Protein AF-A0A973XPQ0-F1 (afdb_monomer_lite)

Foldseek 3Di:
DDDDDDDDDDDPPPDPPVPPPPPPPDDDPFQQQAFLLVQLVCCVDPDPSVVRLLVSLVVVQVCCCPVPPDDNDRLCVPDDSVRVVVQLNVVCVVGRGDTSNVSSVVSSVVRVVVVVD

Structure (mmCIF, N/CA/C/O backbone):
data_AF-A0A973XPQ0-F1
#
_entry.id   AF-A0A973XPQ0-F1
#
loop_
_atom_site.group_PDB
_atom_site.id
_atom_site.type_symbol
_atom_site.label_atom_id
_atom_site.label_alt_id
_atom_site.label_comp_id
_atom_site.label_asym_id
_atom_site.label_entity_id
_atom_site.label_seq_id
_atom_site.pdbx_PDB_ins_code
_atom_site.Cartn_x
_atom_site.Cartn_y
_atom_site.Cartn_z
_atom_site.occupancy
_atom_site.B_iso_or_equiv
_atom_site.auth_seq_id
_atom_site.auth_comp_id
_atom_site.auth_asym_id
_atom_site.auth_atom_id
_atom_site.pdbx_PDB_model_num
ATOM 1 N N . MET A 1 1 ? 33.902 -43.793 49.615 1.00 45.03 1 MET A N 1
ATOM 2 C CA . MET A 1 1 ? 34.393 -43.517 48.247 1.00 45.03 1 MET A CA 1
ATOM 3 C C . MET A 1 1 ? 33.913 -44.630 47.336 1.00 45.03 1 MET A C 1
ATOM 5 O O . MET A 1 1 ? 34.320 -45.755 47.558 1.00 45.03 1 MET A O 1
ATOM 9 N N . ASN A 1 2 ? 33.027 -44.341 46.381 1.00 38.72 2 ASN A N 1
ATOM 10 C CA . ASN A 1 2 ? 32.858 -45.142 45.165 1.00 38.72 2 ASN A CA 1
ATOM 11 C C . ASN A 1 2 ? 32.112 -44.293 44.133 1.00 38.72 2 ASN A C 1
ATOM 13 O O . ASN A 1 2 ? 30.892 -44.171 44.155 1.00 38.72 2 ASN A O 1
ATOM 17 N N . ALA A 1 3 ? 32.892 -43.658 43.262 1.00 48.44 3 ALA A N 1
ATOM 18 C CA . ALA A 1 3 ? 32.398 -43.027 42.055 1.00 48.44 3 ALA A CA 1
ATOM 19 C C . ALA A 1 3 ? 32.168 -44.120 41.007 1.00 48.44 3 ALA A C 1
ATOM 21 O O . ALA A 1 3 ? 33.094 -44.860 40.673 1.00 48.44 3 ALA A O 1
ATOM 22 N N . ARG A 1 4 ? 30.958 -44.199 40.450 1.00 57.62 4 ARG A N 1
ATOM 23 C CA . ARG A 1 4 ? 30.728 -44.893 39.182 1.00 57.62 4 ARG A CA 1
ATOM 24 C C . ARG A 1 4 ? 30.014 -43.936 38.235 1.00 57.62 4 ARG A C 1
ATOM 26 O O . ARG A 1 4 ? 29.005 -43.332 38.571 1.00 57.62 4 ARG A O 1
ATOM 33 N N . ARG A 1 5 ? 30.685 -43.723 37.109 1.00 57.28 5 ARG A N 1
ATOM 34 C CA . ARG A 1 5 ? 30.487 -42.671 36.117 1.00 57.28 5 ARG A CA 1
ATOM 35 C C . ARG A 1 5 ? 29.321 -43.002 35.175 1.00 57.28 5 ARG A C 1
ATOM 37 O O . ARG A 1 5 ? 29.213 -44.145 34.756 1.00 57.28 5 ARG A O 1
ATOM 44 N N . ILE A 1 6 ? 28.561 -41.950 34.854 1.00 60.75 6 ILE A N 1
ATOM 45 C CA . ILE A 1 6 ? 27.996 -41.540 33.549 1.00 60.75 6 ILE A CA 1
ATOM 46 C C . ILE A 1 6 ? 27.277 -42.609 32.707 1.00 60.75 6 ILE A C 1
ATOM 48 O O . ILE A 1 6 ? 27.912 -43.536 32.227 1.00 60.75 6 ILE A O 1
ATOM 52 N N . CYS A 1 7 ? 25.987 -42.359 32.447 1.00 51.56 7 CYS A N 1
ATOM 53 C CA . CYS A 1 7 ? 25.194 -42.601 31.221 1.00 51.56 7 CYS A CA 1
ATOM 54 C C . CYS A 1 7 ? 23.752 -42.195 31.606 1.00 51.56 7 CYS A C 1
ATOM 56 O O . CYS A 1 7 ? 23.265 -42.645 32.632 1.00 51.56 7 CYS A O 1
ATOM 58 N N . VAL A 1 8 ? 23.017 -41.300 30.950 1.00 56.75 8 VAL A N 1
ATOM 59 C CA . VAL A 1 8 ? 22.768 -41.144 29.517 1.00 56.75 8 VAL A CA 1
ATOM 60 C C . VAL A 1 8 ? 22.411 -39.672 29.264 1.00 56.75 8 VAL A C 1
ATOM 62 O O . VAL A 1 8 ? 21.512 -39.122 29.898 1.00 56.75 8 VAL A O 1
ATOM 65 N N . PHE A 1 9 ? 23.141 -39.032 28.352 1.00 56.84 9 PHE A N 1
ATOM 66 C CA . PHE A 1 9 ? 22.698 -37.805 27.695 1.00 56.84 9 PHE A CA 1
ATOM 67 C C . PHE A 1 9 ? 21.502 -38.110 26.787 1.00 56.84 9 PHE A C 1
ATOM 69 O O . PHE A 1 9 ? 21.481 -39.154 26.144 1.00 56.84 9 PHE A O 1
ATOM 76 N N . ALA A 1 10 ? 20.631 -37.109 26.646 1.00 56.69 10 ALA A N 1
ATOM 77 C CA . ALA A 1 10 ? 19.649 -36.941 25.576 1.00 56.69 10 ALA A CA 1
ATOM 78 C C . ALA A 1 10 ? 18.385 -37.811 25.654 1.00 56.69 10 ALA A C 1
ATOM 80 O O . ALA A 1 10 ? 18.443 -39.015 25.448 1.00 56.69 10 ALA A O 1
ATOM 81 N N . ALA A 1 11 ? 17.236 -37.158 25.875 1.00 59.97 11 ALA A N 1
ATOM 82 C CA . ALA A 1 11 ? 16.026 -37.305 25.044 1.00 59.97 11 ALA A CA 1
ATOM 83 C C . ALA A 1 11 ? 14.769 -36.750 25.745 1.00 59.97 11 ALA A C 1
ATOM 85 O O . ALA A 1 11 ? 13.823 -37.489 25.980 1.00 59.97 11 ALA A O 1
ATOM 86 N N . LEU A 1 12 ? 14.722 -35.455 26.080 1.00 61.25 12 LEU A N 1
ATOM 87 C CA . LEU A 1 12 ? 13.460 -34.800 26.475 1.00 61.25 12 LEU A CA 1
ATOM 88 C C . LEU A 1 12 ? 13.358 -33.359 25.935 1.00 61.25 12 LEU A C 1
ATOM 90 O O . LEU A 1 12 ? 12.909 -32.455 26.628 1.00 61.25 12 LEU A O 1
ATOM 94 N N . LEU A 1 13 ? 13.745 -33.142 24.675 1.00 63.75 13 LEU A N 1
ATOM 95 C CA . LEU A 1 13 ? 13.168 -32.055 23.876 1.00 63.75 13 LEU A CA 1
ATOM 96 C C . LEU A 1 13 ? 12.245 -32.692 22.829 1.00 63.75 13 LEU A C 1
ATOM 98 O O . LEU A 1 13 ? 12.689 -32.963 21.710 1.00 63.75 13 LEU A O 1
ATOM 102 N N . PRO A 1 14 ? 10.971 -32.974 23.151 1.00 58.50 14 PRO A N 1
ATOM 103 C CA . PRO A 1 14 ? 9.996 -33.145 22.099 1.00 58.50 14 PRO A CA 1
ATOM 104 C C . PRO A 1 14 ? 9.789 -31.770 21.462 1.00 58.50 14 PRO A C 1
ATOM 106 O O . PRO A 1 14 ? 9.164 -30.887 22.039 1.00 58.50 14 PRO A O 1
ATOM 109 N N . TRP A 1 15 ? 10.417 -31.588 20.301 1.00 62.06 15 TRP A N 1
ATOM 110 C CA . TRP A 1 15 ? 9.786 -31.015 19.115 1.00 62.06 15 TRP A CA 1
ATOM 111 C C . TRP A 1 15 ? 8.660 -30.003 19.397 1.00 62.06 15 TRP A C 1
ATOM 113 O O . TRP A 1 15 ? 7.483 -30.273 19.175 1.00 62.06 15 TRP A O 1
ATOM 123 N N . LEU A 1 16 ? 9.031 -28.780 19.772 1.00 58.53 16 LEU A N 1
ATOM 124 C CA . LEU A 1 16 ? 8.265 -27.608 19.351 1.00 58.53 16 LEU A CA 1
ATOM 125 C C . LEU A 1 16 ? 8.657 -27.309 17.900 1.00 58.53 16 LEU A C 1
ATOM 127 O O . LEU A 1 16 ? 9.298 -26.306 17.602 1.00 58.53 16 LEU A O 1
ATOM 131 N N . MET A 1 17 ? 8.319 -28.223 16.988 1.00 60.44 17 MET A N 1
ATOM 132 C CA . MET A 1 17 ? 8.186 -27.843 15.588 1.00 60.44 17 MET A CA 1
ATOM 133 C C . MET A 1 17 ? 6.881 -27.063 15.515 1.00 60.44 17 MET A C 1
ATOM 135 O O . MET A 1 17 ? 5.810 -27.635 15.315 1.00 60.44 17 MET A O 1
ATOM 139 N N . SER A 1 18 ? 6.956 -25.756 15.760 1.00 60.53 18 SER A N 1
ATOM 140 C CA . SER A 1 18 ? 5.900 -24.852 15.332 1.00 60.53 18 SER A CA 1
ATOM 141 C C . SER A 1 18 ? 5.747 -25.078 13.834 1.00 60.53 18 SER A C 1
ATOM 143 O O . SER A 1 18 ? 6.639 -24.720 13.066 1.00 60.53 18 SER A O 1
ATOM 145 N N . ASN A 1 19 ? 4.661 -25.732 13.420 1.00 56.81 19 ASN A N 1
ATOM 146 C CA . ASN A 1 19 ? 4.265 -25.712 12.023 1.00 56.81 19 ASN A CA 1
ATOM 147 C C . ASN A 1 19 ? 4.108 -24.232 11.682 1.00 56.81 19 ASN A C 1
ATOM 149 O O . ASN A 1 19 ? 3.187 -23.583 12.179 1.00 56.81 19 ASN A O 1
ATOM 153 N N . ALA A 1 20 ? 5.049 -23.680 10.915 1.00 60.66 20 ALA A N 1
ATOM 154 C CA . ALA A 1 20 ? 4.825 -22.409 10.264 1.00 60.66 20 ALA A CA 1
ATOM 155 C C . ALA A 1 20 ? 3.603 -22.649 9.384 1.00 60.66 20 ALA A C 1
ATOM 157 O O . ALA A 1 20 ? 3.684 -23.372 8.391 1.00 60.66 20 ALA A O 1
ATOM 158 N N . VAL A 1 21 ? 2.445 -22.144 9.813 1.00 56.38 21 VAL A N 1
ATOM 159 C CA . VAL A 1 21 ? 1.300 -22.055 8.923 1.00 56.38 21 VAL A CA 1
ATOM 160 C C . VAL A 1 21 ? 1.815 -21.186 7.780 1.00 56.38 21 VAL A C 1
ATOM 162 O O . VAL A 1 21 ? 2.174 -20.026 7.987 1.00 56.38 21 VAL A O 1
ATOM 165 N N . SER A 1 22 ? 2.020 -21.778 6.603 1.00 55.41 22 SER A N 1
ATOM 166 C CA . SER A 1 22 ? 2.219 -20.969 5.409 1.00 55.41 22 SER A CA 1
ATOM 167 C C . SER A 1 22 ? 0.945 -20.154 5.311 1.00 55.41 22 SER A C 1
ATOM 169 O O . SER A 1 22 ? -0.123 -20.725 5.098 1.00 55.41 22 SER A O 1
ATOM 171 N N . ALA A 1 23 ? 1.045 -18.852 5.592 1.00 58.41 23 ALA A N 1
ATOM 172 C CA . ALA A 1 23 ? -0.036 -17.923 5.328 1.00 58.41 23 ALA A CA 1
ATOM 173 C C . ALA A 1 23 ? -0.489 -18.202 3.897 1.00 58.41 23 ALA A C 1
ATOM 175 O O . ALA A 1 23 ? 0.353 -18.236 3.000 1.00 58.41 23 ALA A O 1
ATOM 176 N N . ASP A 1 24 ? -1.770 -18.519 3.736 1.00 52.81 24 ASP A N 1
ATOM 177 C CA . ASP A 1 24 ? -2.348 -18.934 2.466 1.00 52.81 24 ASP A CA 1
ATOM 178 C C . ASP A 1 24 ? -2.086 -17.809 1.454 1.00 52.81 24 ASP A C 1
ATOM 180 O O . ASP A 1 24 ? -2.702 -16.735 1.511 1.00 52.81 24 ASP A O 1
ATOM 184 N N . GLU A 1 25 ? -1.059 -17.981 0.615 1.00 66.06 25 GLU A N 1
ATOM 185 C CA . GLU A 1 25 ? -0.657 -16.966 -0.351 1.00 66.06 25 GLU A CA 1
ATOM 186 C C . GLU A 1 25 ? -1.661 -17.032 -1.497 1.00 66.06 25 GLU A C 1
ATOM 188 O O . GLU A 1 25 ? -1.489 -17.743 -2.487 1.00 66.06 25 GLU A O 1
ATOM 193 N N . HIS A 1 26 ? -2.765 -16.308 -1.321 1.00 73.00 26 HIS A N 1
ATOM 194 C CA . HIS A 1 26 ? -3.755 -16.112 -2.364 1.00 73.00 26 HIS A CA 1
ATOM 195 C C . HIS A 1 26 ? -3.065 -15.548 -3.616 1.00 73.00 26 HIS A C 1
ATOM 197 O O . HIS A 1 26 ? -2.204 -14.669 -3.488 1.00 73.00 26 HIS A O 1
ATOM 203 N N . PRO A 1 27 ? -3.435 -16.001 -4.829 1.00 87.19 27 PRO A N 1
ATOM 204 C CA . PRO A 1 27 ? -2.867 -15.463 -6.056 1.00 87.19 27 PRO A CA 1
ATOM 205 C C . PRO A 1 27 ? -3.032 -13.940 -6.130 1.00 87.19 27 PRO A C 1
ATOM 207 O O . PRO A 1 27 ? -4.143 -13.421 -6.229 1.00 87.19 27 PRO A O 1
ATOM 210 N N . VAL A 1 28 ? -1.910 -13.220 -6.112 1.00 92.19 28 VAL A N 1
ATOM 211 C CA . VAL A 1 28 ? -1.891 -11.762 -6.257 1.00 92.19 28 VAL A CA 1
ATOM 212 C C . VAL A 1 28 ? -1.816 -11.419 -7.740 1.00 92.19 28 VAL A C 1
ATOM 214 O O . VAL A 1 28 ? -0.802 -11.653 -8.398 1.00 92.19 28 VAL A O 1
ATOM 217 N N . LEU A 1 29 ? -2.894 -10.856 -8.282 1.00 91.62 29 LEU A N 1
ATOM 218 C CA . LEU A 1 29 ? -2.951 -10.434 -9.682 1.00 91.62 29 LEU A CA 1
ATOM 219 C C . LEU A 1 29 ? -2.367 -9.030 -9.845 1.00 91.62 29 LEU A C 1
ATOM 221 O O . LEU A 1 29 ? -2.678 -8.145 -9.058 1.00 91.62 29 LEU A O 1
ATOM 225 N N . GLY A 1 30 ? -1.582 -8.786 -10.896 1.00 93.00 30 GLY A N 1
ATOM 226 C CA . GLY A 1 30 ? -1.065 -7.450 -11.219 1.00 93.00 30 GLY A CA 1
ATOM 227 C C . GLY A 1 30 ? 0.146 -7.018 -10.379 1.00 93.00 30 GLY A C 1
ATOM 228 O O . GLY A 1 30 ? 1.019 -7.821 -10.062 1.00 93.00 30 GLY A O 1
ATOM 229 N N . GLN A 1 31 ? 0.233 -5.722 -10.061 1.00 95.38 31 GLN A N 1
ATOM 230 C CA . GLN A 1 31 ? 1.427 -5.111 -9.455 1.00 95.38 31 GLN A CA 1
ATOM 231 C C . GLN A 1 31 ? 1.573 -5.343 -7.943 1.00 95.38 31 GLN A C 1
ATOM 233 O O . GLN A 1 31 ? 2.595 -4.969 -7.375 1.00 95.38 31 GLN A O 1
ATOM 238 N N . GLY A 1 32 ? 0.606 -5.978 -7.277 1.00 95.50 32 GLY A N 1
ATOM 239 C CA . GLY A 1 32 ? 0.673 -6.228 -5.833 1.00 95.50 32 GLY A CA 1
ATOM 240 C C . GLY A 1 32 ? 1.775 -7.190 -5.395 1.00 95.50 32 GLY A C 1
ATOM 241 O O . GLY A 1 32 ? 2.137 -7.207 -4.221 1.00 95.50 32 GLY A O 1
ATOM 242 N N . ASN A 1 33 ? 2.316 -7.993 -6.316 1.00 95.19 33 ASN A N 1
ATOM 243 C CA . ASN A 1 33 ? 3.325 -8.999 -5.987 1.00 95.19 33 ASN A CA 1
ATOM 244 C C . ASN A 1 33 ? 4.765 -8.451 -5.974 1.00 95.19 33 ASN A C 1
ATOM 246 O O . ASN A 1 33 ? 5.699 -9.181 -5.650 1.00 95.19 33 ASN A O 1
ATOM 250 N N . VAL A 1 34 ? 4.975 -7.177 -6.332 1.00 95.12 34 VAL A N 1
ATOM 251 C CA . VAL A 1 34 ? 6.301 -6.554 -6.197 1.00 95.12 34 VAL A CA 1
ATOM 252 C C . VAL A 1 34 ? 6.665 -6.405 -4.723 1.00 95.12 34 VAL A C 1
ATOM 254 O O . VAL A 1 34 ? 5.790 -6.211 -3.879 1.00 95.12 34 VAL A O 1
ATOM 257 N N . THR A 1 35 ? 7.955 -6.468 -4.406 1.00 97.00 35 THR A N 1
ATOM 258 C CA . THR A 1 35 ? 8.423 -6.266 -3.031 1.00 97.00 35 THR A CA 1
ATOM 259 C C . THR A 1 35 ? 8.336 -4.798 -2.620 1.00 97.00 35 THR A C 1
ATOM 261 O O . THR A 1 35 ? 8.375 -3.884 -3.448 1.00 97.00 35 THR A O 1
ATOM 264 N N . CYS A 1 36 ? 8.292 -4.562 -1.316 1.00 97.31 36 CYS A N 1
ATOM 265 C CA . CYS A 1 36 ? 8.353 -3.245 -0.710 1.00 97.31 36 CYS A CA 1
ATOM 266 C C . CYS A 1 36 ? 9.648 -2.501 -1.065 1.00 97.31 36 CYS A C 1
ATOM 268 O O . CYS A 1 36 ? 9.609 -1.290 -1.266 1.00 97.31 36 CYS A O 1
ATOM 270 N N . SER A 1 37 ? 10.789 -3.188 -1.230 1.00 96.12 37 SER A N 1
ATOM 271 C CA . SER A 1 37 ? 11.994 -2.532 -1.771 1.00 96.12 37 SER A CA 1
ATOM 272 C C . SER A 1 37 ? 11.7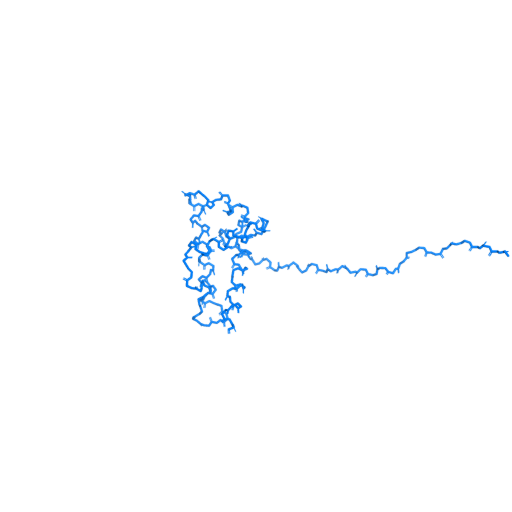62 -1.991 -3.182 1.00 96.12 37 SER A C 1
ATOM 274 O O . SER A 1 37 ? 12.061 -0.830 -3.445 1.00 96.12 37 SER A O 1
ATOM 276 N N . VAL A 1 38 ? 11.152 -2.790 -4.064 1.00 95.06 38 VAL A N 1
ATOM 277 C CA . VAL A 1 38 ? 10.845 -2.378 -5.443 1.00 95.06 38 VAL A CA 1
ATOM 278 C C . VAL A 1 38 ? 9.822 -1.238 -5.476 1.00 95.06 38 VAL A C 1
ATOM 280 O O . VAL A 1 38 ? 9.922 -0.346 -6.323 1.00 95.06 38 VAL A O 1
ATOM 283 N N . TRP A 1 39 ? 8.843 -1.243 -4.566 1.00 95.50 39 TRP A N 1
ATOM 284 C CA . TRP A 1 39 ? 7.924 -0.123 -4.354 1.00 95.50 39 TRP A CA 1
ATOM 285 C C . TRP A 1 39 ? 8.692 1.160 -4.015 1.00 95.50 39 TRP A C 1
ATOM 287 O O . TRP A 1 39 ? 8.584 2.129 -4.762 1.00 95.50 39 TRP A O 1
ATOM 297 N N . LEU A 1 40 ? 9.528 1.135 -2.971 1.00 95.00 40 LEU A N 1
ATOM 298 C CA . LEU A 1 40 ? 10.298 2.297 -2.511 1.00 95.00 40 LEU A CA 1
ATOM 299 C C . LEU A 1 40 ? 11.249 2.843 -3.586 1.00 95.00 40 LEU A C 1
ATOM 301 O O . LEU A 1 40 ? 11.351 4.054 -3.755 1.00 95.00 40 LEU A O 1
ATOM 305 N N . GLU A 1 41 ? 11.909 1.963 -4.342 1.00 91.56 41 GLU A N 1
ATOM 306 C CA . GLU A 1 41 ? 12.780 2.347 -5.462 1.00 91.56 41 GLU A CA 1
ATOM 307 C C . GLU A 1 41 ? 12.002 3.055 -6.579 1.00 91.56 41 GLU A C 1
ATOM 309 O O . GLU A 1 41 ? 12.490 4.011 -7.178 1.00 91.56 41 GLU A O 1
ATOM 314 N N . GLY A 1 42 ? 10.778 2.599 -6.861 1.00 81.31 42 GLY A N 1
ATOM 315 C CA . GLY A 1 42 ? 9.933 3.170 -7.907 1.00 81.31 42 GLY A CA 1
ATOM 316 C C . GLY A 1 42 ? 9.191 4.439 -7.494 1.00 81.31 42 GLY A C 1
ATOM 317 O O . GLY A 1 42 ? 8.797 5.195 -8.373 1.00 81.31 42 GLY A O 1
ATOM 318 N N . ARG A 1 43 ? 8.999 4.689 -6.193 1.00 78.69 43 ARG A N 1
ATOM 319 C CA . ARG A 1 43 ? 8.152 5.784 -5.687 1.00 78.69 43 ARG A CA 1
ATOM 320 C C . ARG A 1 43 ? 8.648 7.182 -6.027 1.00 78.69 43 ARG A C 1
ATOM 322 O O . ARG A 1 43 ? 7.835 8.072 -6.226 1.00 78.69 43 ARG A O 1
ATOM 329 N N . GLN A 1 44 ? 9.961 7.366 -6.133 1.00 69.06 44 GLN A N 1
ATOM 330 C CA . GLN A 1 44 ? 10.561 8.661 -6.480 1.00 69.06 44 GLN A CA 1
ATOM 331 C C . GLN A 1 44 ? 10.616 8.916 -7.990 1.00 69.06 44 GLN A C 1
ATOM 333 O O . GLN A 1 44 ? 11.028 9.989 -8.423 1.00 69.06 44 GLN A O 1
ATOM 338 N N . ALA A 1 45 ? 10.246 7.926 -8.800 1.00 69.12 45 ALA A N 1
ATOM 339 C CA . ALA A 1 45 ? 10.319 8.024 -10.241 1.00 69.12 45 ALA A CA 1
ATOM 340 C C . ALA A 1 45 ? 8.924 8.284 -10.818 1.00 69.12 45 ALA A C 1
ATOM 342 O O . ALA A 1 45 ? 8.008 7.486 -10.631 1.00 69.12 45 ALA A O 1
ATOM 343 N N . GLU A 1 46 ? 8.780 9.362 -11.588 1.00 70.62 46 GLU A N 1
ATOM 344 C CA . GLU A 1 46 ? 7.578 9.656 -12.380 1.00 70.62 46 GLU A CA 1
ATOM 345 C C . GLU A 1 46 ? 7.479 8.706 -13.590 1.00 70.62 46 GLU A C 1
ATOM 347 O O . GLU A 1 46 ? 7.589 9.106 -14.747 1.00 70.62 46 GLU A O 1
ATOM 352 N N . ASN A 1 47 ? 7.347 7.402 -13.333 1.00 81.88 47 ASN A N 1
ATOM 353 C CA . ASN A 1 47 ? 7.292 6.375 -14.367 1.00 81.88 47 ASN A CA 1
ATOM 354 C C . ASN A 1 47 ? 6.012 5.533 -14.293 1.00 81.88 47 ASN A C 1
ATOM 356 O O . ASN A 1 47 ? 5.334 5.446 -13.269 1.00 81.88 47 ASN A O 1
ATOM 360 N N . VAL A 1 48 ? 5.716 4.858 -15.406 1.00 84.56 48 VAL A N 1
ATOM 361 C CA . VAL A 1 48 ? 4.508 4.036 -15.575 1.00 84.56 48 VAL A CA 1
ATOM 362 C C . VAL A 1 48 ? 4.390 2.942 -14.508 1.00 84.56 48 VAL A C 1
ATOM 364 O O . VAL A 1 48 ? 3.280 2.617 -14.092 1.00 84.56 48 VAL A O 1
ATOM 367 N N . ASN A 1 49 ? 5.507 2.396 -14.014 1.00 89.19 49 ASN A N 1
ATOM 368 C CA . ASN A 1 49 ? 5.472 1.377 -12.965 1.00 89.19 49 ASN A CA 1
ATOM 369 C C . ASN A 1 49 ? 5.028 1.964 -11.621 1.00 89.19 49 ASN A C 1
ATOM 371 O O . ASN A 1 49 ? 4.250 1.322 -10.920 1.00 89.19 49 ASN A O 1
ATOM 375 N N . ALA A 1 50 ? 5.480 3.171 -11.271 1.00 88.94 50 ALA A N 1
ATOM 376 C CA . ALA A 1 50 ? 5.047 3.866 -10.062 1.00 88.94 50 ALA A CA 1
ATOM 377 C C . ALA A 1 50 ? 3.535 4.126 -10.102 1.00 88.94 50 ALA A C 1
ATOM 379 O O . ALA A 1 50 ? 2.811 3.709 -9.198 1.00 88.94 50 ALA A O 1
ATOM 380 N N . THR A 1 51 ? 3.036 4.698 -11.203 1.00 92.06 51 THR A N 1
ATOM 381 C CA . THR A 1 51 ? 1.599 4.933 -11.404 1.00 92.06 51 THR A CA 1
ATOM 382 C C . THR A 1 51 ? 0.798 3.631 -11.380 1.00 92.06 51 THR A C 1
ATOM 384 O O . THR A 1 51 ? -0.242 3.563 -10.731 1.00 92.06 51 THR A O 1
ATOM 387 N N . SER A 1 52 ? 1.285 2.574 -12.039 1.00 95.06 52 SER A N 1
ATOM 388 C CA . SER A 1 52 ? 0.602 1.276 -12.096 1.00 95.06 52 SER A CA 1
ATOM 389 C C . SER A 1 52 ? 0.511 0.599 -10.726 1.00 95.06 52 SER A C 1
ATOM 391 O O . SER A 1 52 ? -0.522 0.017 -10.398 1.00 95.06 52 SER A O 1
ATOM 393 N N . ARG A 1 53 ? 1.551 0.707 -9.893 1.00 95.69 53 ARG A N 1
ATOM 394 C CA . ARG A 1 53 ? 1.536 0.183 -8.519 1.00 95.69 53 ARG A CA 1
ATOM 395 C C . ARG A 1 53 ? 0.595 0.980 -7.623 1.00 95.69 53 ARG A C 1
ATOM 397 O O . ARG A 1 53 ? -0.179 0.372 -6.895 1.00 95.69 53 ARG A O 1
ATOM 404 N N . THR A 1 54 ? 0.602 2.311 -7.713 1.00 96.06 54 THR A N 1
ATOM 405 C CA . THR A 1 54 ? -0.358 3.153 -6.980 1.00 96.06 54 THR A CA 1
ATOM 406 C C . THR A 1 54 ? -1.793 2.815 -7.379 1.00 96.06 54 THR A C 1
ATOM 408 O O . THR A 1 54 ? -2.634 2.592 -6.513 1.00 96.06 54 THR A O 1
ATOM 411 N N . ALA A 1 55 ? -2.070 2.690 -8.680 1.00 96.81 55 ALA A N 1
ATOM 412 C CA . ALA A 1 55 ? -3.385 2.286 -9.173 1.00 96.81 55 ALA A CA 1
ATOM 413 C C . ALA A 1 55 ? -3.802 0.905 -8.642 1.00 96.81 55 ALA A C 1
ATOM 415 O O . ALA A 1 55 ? -4.960 0.708 -8.281 1.00 96.81 55 ALA A O 1
ATOM 416 N N . TRP A 1 56 ? -2.856 -0.033 -8.544 1.00 97.69 56 TRP A N 1
ATOM 417 C CA . TRP A 1 56 ? -3.108 -1.346 -7.960 1.00 97.69 56 TRP A CA 1
ATOM 418 C C . TRP A 1 56 ? -3.502 -1.263 -6.478 1.00 97.69 56 TRP A C 1
ATOM 420 O O . TRP A 1 56 ? -4.494 -1.877 -6.092 1.00 97.69 56 TRP A O 1
ATOM 430 N N . VAL A 1 57 ? -2.790 -0.467 -5.666 1.00 97.69 57 VAL A N 1
ATOM 431 C CA . VAL A 1 57 ? -3.128 -0.247 -4.244 1.00 97.69 57 VAL A CA 1
ATOM 432 C C . VAL A 1 57 ? -4.534 0.332 -4.110 1.00 97.69 57 VAL A C 1
ATOM 434 O O . VAL A 1 57 ? -5.351 -0.204 -3.367 1.00 97.69 57 VAL A O 1
ATOM 437 N N . LEU A 1 58 ? -4.851 1.387 -4.866 1.00 97.81 58 LEU A N 1
ATOM 438 C CA . LEU A 1 58 ? -6.172 2.019 -4.824 1.00 97.81 58 LEU A CA 1
ATOM 439 C C . LEU A 1 58 ? -7.289 1.049 -5.228 1.00 97.81 58 LEU A C 1
ATOM 441 O O . LEU A 1 58 ? -8.333 1.002 -4.577 1.00 97.81 58 LEU A O 1
ATOM 445 N N . GLY A 1 59 ? -7.062 0.240 -6.266 1.00 97.50 59 GLY A N 1
ATOM 446 C CA . GLY A 1 59 ? -8.001 -0.798 -6.685 1.00 97.50 59 GLY A CA 1
ATOM 447 C C . GLY A 1 59 ? -8.217 -1.863 -5.608 1.00 97.50 59 GLY A C 1
ATOM 448 O O . GLY A 1 59 ? -9.354 -2.248 -5.353 1.00 97.50 59 GLY A O 1
ATOM 449 N N . TYR A 1 60 ? -7.150 -2.291 -4.932 1.00 97.25 60 TYR A N 1
ATOM 450 C CA . TYR A 1 60 ? -7.227 -3.258 -3.837 1.00 97.25 60 TYR A CA 1
ATOM 451 C C . TYR A 1 60 ? -8.044 -2.727 -2.648 1.00 97.25 60 TYR A C 1
ATOM 453 O O . TYR A 1 60 ? -8.930 -3.422 -2.152 1.00 97.25 60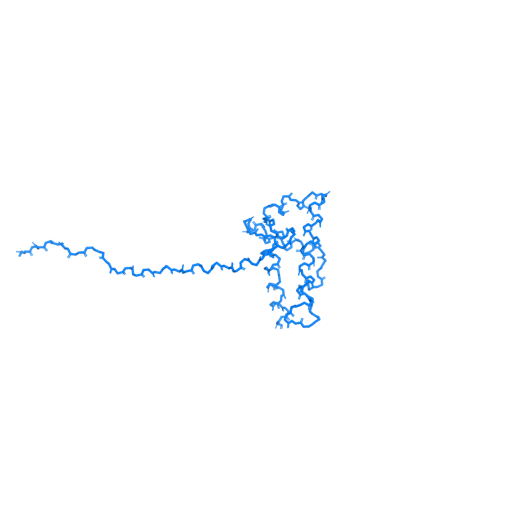 TYR A O 1
ATOM 461 N N . LEU A 1 61 ? -7.818 -1.475 -2.234 1.00 96.75 61 LEU A N 1
ATOM 462 C CA . LEU A 1 61 ? -8.605 -0.838 -1.169 1.00 96.75 61 LEU A CA 1
ATOM 463 C C . LEU A 1 61 ? -10.073 -0.650 -1.575 1.00 96.75 61 LEU A C 1
ATOM 465 O O . LEU A 1 61 ? -10.972 -0.906 -0.780 1.00 96.75 61 LEU A O 1
ATOM 469 N N . THR A 1 62 ? -10.326 -0.274 -2.831 1.00 95.94 62 THR A N 1
ATOM 470 C CA . THR A 1 62 ? -11.692 -0.154 -3.367 1.00 95.94 62 THR A CA 1
ATOM 471 C C . THR A 1 62 ? -12.416 -1.500 -3.348 1.00 95.94 62 THR A C 1
ATOM 473 O O . THR A 1 62 ? -13.576 -1.567 -2.955 1.00 95.94 62 THR A O 1
ATOM 476 N N . ALA A 1 63 ? -11.734 -2.588 -3.716 1.00 95.38 63 ALA A N 1
ATOM 477 C CA . ALA A 1 63 ? -12.306 -3.929 -3.647 1.00 95.38 63 ALA A CA 1
ATOM 478 C C . ALA A 1 63 ? -12.668 -4.323 -2.206 1.00 95.38 63 ALA A C 1
ATOM 480 O O . ALA A 1 63 ? -13.703 -4.946 -1.991 1.00 95.38 63 ALA A O 1
ATOM 481 N N . TYR A 1 64 ? -11.864 -3.931 -1.215 1.00 94.19 64 TYR A N 1
ATOM 482 C CA . TYR A 1 64 ? -12.219 -4.139 0.188 1.00 94.19 64 TYR A CA 1
ATOM 483 C C . TYR A 1 64 ? -13.425 -3.299 0.624 1.00 94.19 64 TYR A C 1
ATOM 485 O O . TYR A 1 64 ? -14.272 -3.799 1.354 1.00 94.19 64 TYR A O 1
ATOM 493 N N . ASN A 1 65 ? -13.537 -2.052 0.168 1.00 93.88 65 ASN A N 1
ATOM 494 C CA . ASN A 1 65 ? -14.703 -1.213 0.459 1.00 93.88 65 ASN A CA 1
ATOM 495 C C . ASN A 1 65 ? -16.007 -1.812 -0.105 1.00 93.88 65 ASN A C 1
ATOM 497 O O . ASN A 1 65 ? -17.051 -1.713 0.533 1.00 93.88 65 ASN A O 1
ATOM 501 N N . GLU A 1 66 ? -15.939 -2.451 -1.277 1.00 94.00 66 GLU A N 1
ATOM 502 C CA . GLU A 1 66 ? -17.092 -3.073 -1.945 1.00 94.00 66 GLU A CA 1
ATOM 503 C C . GLU A 1 66 ? -17.462 -4.444 -1.353 1.00 94.00 66 GLU A C 1
ATOM 505 O O . GLU A 1 66 ? -18.630 -4.723 -1.098 1.00 94.00 66 GLU A O 1
ATOM 510 N N . TYR A 1 67 ? -16.469 -5.316 -1.148 1.00 92.44 67 TYR A N 1
ATOM 511 C CA . TYR A 1 67 ? -16.683 -6.731 -0.806 1.00 92.44 67 TYR A CA 1
ATOM 512 C C . TYR A 1 67 ? -16.304 -7.087 0.637 1.00 92.44 67 TYR A C 1
ATOM 514 O O . TYR A 1 67 ? -16.358 -8.255 1.028 1.00 92.44 67 TYR A O 1
ATOM 522 N N . GLY A 1 68 ? -15.861 -6.105 1.420 1.00 89.75 68 GLY A N 1
ATOM 523 C CA . GLY A 1 68 ? -15.464 -6.279 2.810 1.00 89.75 68 GLY A CA 1
ATOM 524 C C . GLY A 1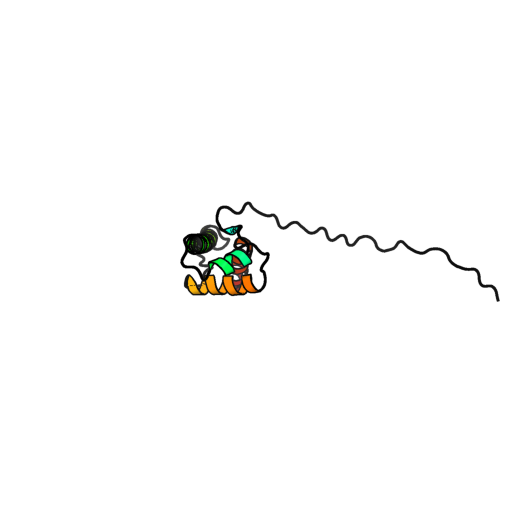 68 ? -16.642 -6.585 3.741 1.00 89.75 68 GLY A C 1
ATOM 525 O O . GLY A 1 68 ? -17.806 -6.522 3.356 1.00 89.75 68 GLY A O 1
ATOM 526 N N . PRO A 1 69 ? -16.359 -6.907 5.014 1.00 87.62 69 PRO A N 1
ATOM 527 C CA . PRO A 1 69 ? -17.372 -7.362 5.968 1.00 87.62 69 PRO A CA 1
ATOM 528 C C . PRO A 1 69 ? -18.374 -6.278 6.398 1.00 87.62 69 PRO A C 1
ATOM 530 O O . PRO A 1 69 ? -19.375 -6.598 7.035 1.00 87.62 69 PRO A O 1
ATOM 533 N N . LYS A 1 70 ? -18.091 -5.000 6.119 1.00 83.94 70 LYS A N 1
ATOM 534 C CA . LYS A 1 70 ? -18.946 -3.862 6.470 1.00 83.94 70 LYS A CA 1
ATOM 535 C C . LYS A 1 70 ? -19.491 -3.233 5.189 1.00 83.94 70 LYS A C 1
ATOM 537 O O . LYS A 1 70 ? -18.709 -2.775 4.363 1.00 83.94 70 LYS A O 1
ATOM 542 N N . GLU A 1 71 ? -20.815 -3.169 5.063 1.00 80.56 71 GLU A N 1
ATOM 543 C CA . GLU A 1 71 ? -21.468 -2.458 3.960 1.00 80.56 71 GLU A CA 1
ATOM 544 C C . GLU A 1 71 ? -21.152 -0.955 4.011 1.00 80.56 71 GLU A C 1
ATOM 546 O O . GLU A 1 71 ? -21.097 -0.359 5.089 1.00 80.56 71 GLU A O 1
ATOM 551 N N . HIS A 1 72 ? -20.965 -0.345 2.836 1.00 78.44 72 HIS A N 1
ATOM 552 C CA . HIS A 1 72 ? -20.695 1.091 2.669 1.00 78.44 72 HIS A CA 1
ATOM 553 C C . HIS A 1 72 ? -19.494 1.615 3.478 1.00 78.44 72 HIS A C 1
ATOM 555 O O . HIS A 1 72 ? -19.487 2.764 3.926 1.00 78.44 72 HIS A O 1
ATOM 561 N N . PHE A 1 73 ? -18.477 0.777 3.677 1.00 85.19 73 PHE A N 1
ATOM 562 C CA . PHE A 1 73 ? -17.284 1.131 4.432 1.00 85.19 73 PHE A CA 1
ATOM 563 C C . PHE A 1 73 ? -16.216 1.780 3.546 1.00 85.19 73 PHE A C 1
ATOM 565 O O . PHE A 1 73 ? -15.956 1.315 2.441 1.00 85.19 73 PHE A O 1
ATOM 572 N N . ASP A 1 74 ? -15.562 2.827 4.056 1.00 91.38 74 ASP A N 1
ATOM 573 C CA . ASP A 1 74 ? -14.376 3.416 3.436 1.00 91.38 74 ASP A CA 1
ATOM 574 C C . ASP A 1 74 ? -13.139 3.187 4.310 1.00 91.38 74 ASP A C 1
ATOM 576 O O . ASP A 1 74 ? -12.888 3.908 5.277 1.00 91.38 74 ASP A O 1
ATOM 580 N N . VAL A 1 75 ? -12.334 2.187 3.946 1.00 94.75 75 VAL A N 1
ATOM 581 C CA . VAL A 1 75 ? -11.088 1.858 4.645 1.00 94.75 75 VAL A CA 1
ATOM 582 C C . VAL A 1 75 ? -10.016 2.927 4.480 1.00 94.75 75 VAL A C 1
ATOM 584 O O . VAL A 1 75 ? -9.088 2.978 5.287 1.00 94.75 75 VAL A O 1
ATOM 587 N N . SER A 1 76 ? -10.123 3.790 3.463 1.00 93.94 76 SER A N 1
ATOM 588 C CA . SER A 1 76 ? -9.173 4.886 3.287 1.00 93.94 76 SER A CA 1
ATOM 589 C C . SER A 1 76 ? -9.279 5.914 4.408 1.00 93.94 76 SER A C 1
ATOM 591 O O . SER A 1 76 ? -8.3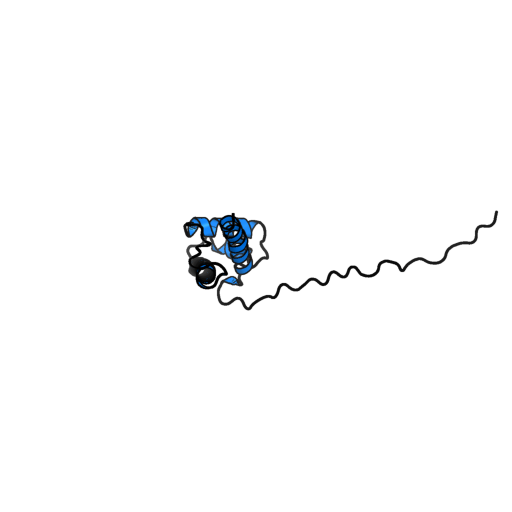11 6.637 4.644 1.00 93.94 76 SER A O 1
ATOM 593 N N . ASP A 1 77 ? -10.410 5.950 5.130 1.00 91.00 77 ASP A N 1
ATOM 594 C CA . ASP A 1 77 ? -10.666 6.905 6.208 1.00 91.00 77 ASP A CA 1
ATOM 595 C C . ASP A 1 77 ? -10.427 8.344 5.712 1.00 91.00 77 ASP A C 1
ATOM 597 O O . ASP A 1 77 ? -9.639 9.103 6.286 1.00 91.00 77 ASP A O 1
ATOM 601 N N . ALA A 1 78 ? -11.042 8.655 4.561 1.00 91.38 78 ALA A N 1
ATOM 602 C CA . ALA A 1 78 ? -10.973 9.927 3.840 1.00 91.38 78 ALA A CA 1
ATOM 603 C C . ALA A 1 78 ? -9.561 10.410 3.445 1.00 91.38 78 ALA A C 1
ATOM 605 O O . ALA A 1 78 ? -9.373 11.593 3.149 1.00 91.38 78 ALA A O 1
ATOM 606 N N . LYS A 1 79 ? -8.559 9.523 3.427 1.00 95.19 79 LYS A N 1
ATOM 607 C CA . LYS A 1 79 ? -7.179 9.882 3.068 1.00 95.19 79 LYS A CA 1
ATOM 608 C C . LYS A 1 79 ? -7.042 10.091 1.574 1.00 95.19 79 LYS A C 1
ATOM 610 O O . LYS A 1 79 ? -7.564 9.327 0.761 1.00 95.19 79 LYS A O 1
ATOM 615 N N . SER A 1 80 ? -6.267 11.102 1.210 1.00 96.75 80 SER A N 1
ATOM 616 C CA . SER A 1 80 ? -5.812 11.287 -0.161 1.00 96.75 80 SER A CA 1
ATOM 617 C C . SER 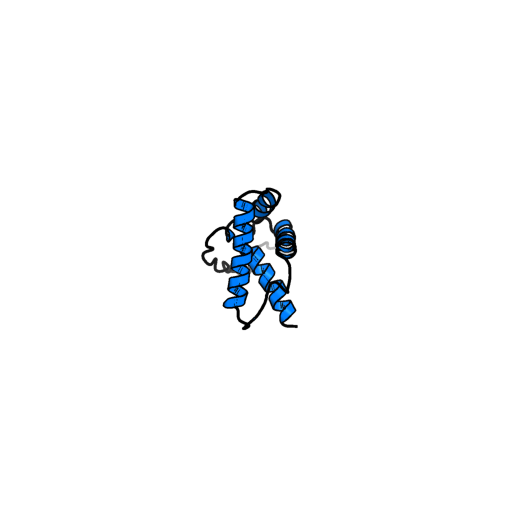A 1 80 ? -4.924 10.124 -0.613 1.00 96.75 80 SER A C 1
ATOM 619 O O . SER A 1 80 ? -4.334 9.403 0.195 1.00 96.75 80 SER A O 1
ATOM 621 N N . THR A 1 81 ? -4.776 9.962 -1.931 1.00 95.56 81 THR A N 1
ATOM 622 C CA . THR A 1 81 ? -3.825 8.995 -2.499 1.00 95.56 81 THR A CA 1
ATOM 623 C C . THR A 1 81 ? -2.416 9.196 -1.951 1.00 95.56 81 THR A C 1
ATOM 625 O O . THR A 1 81 ? -1.752 8.204 -1.667 1.00 95.56 81 THR A O 1
ATOM 628 N N . GLU A 1 82 ? -1.980 10.444 -1.756 1.00 94.62 82 GLU A N 1
ATOM 629 C CA . GLU A 1 82 ? -0.646 10.722 -1.224 1.00 94.62 82 GLU A CA 1
ATOM 630 C C . GLU A 1 82 ? -0.506 10.185 0.203 1.00 94.62 82 GLU A C 1
ATOM 632 O O . GLU A 1 82 ? 0.358 9.348 0.449 1.00 94.62 82 GLU A O 1
ATOM 637 N N . GLU A 1 83 ? -1.423 10.543 1.106 1.00 96.75 83 GLU A N 1
ATOM 638 C CA . GLU A 1 83 ? -1.425 10.073 2.501 1.00 96.75 83 GLU A CA 1
ATOM 639 C C . GLU A 1 83 ? -1.494 8.541 2.612 1.00 96.75 83 GLU A C 1
ATOM 641 O O . GLU A 1 83 ? -0.832 7.941 3.465 1.00 96.75 83 GLU A O 1
ATOM 646 N N . LEU A 1 84 ? -2.274 7.893 1.738 1.00 96.75 84 LEU A N 1
ATOM 647 C CA . LEU A 1 84 ? -2.339 6.432 1.642 1.00 96.75 84 LEU A CA 1
ATOM 648 C C . LEU A 1 84 ? -0.972 5.857 1.274 1.00 96.75 84 LEU A C 1
ATOM 650 O O . LEU A 1 84 ? -0.465 4.952 1.941 1.00 96.75 84 LEU A O 1
ATOM 654 N N . THR A 1 85 ? -0.354 6.396 0.226 1.00 95.19 85 THR A N 1
ATOM 655 C CA . THR A 1 85 ? 0.947 5.916 -0.235 1.00 95.19 85 THR A CA 1
ATOM 656 C C . THR A 1 85 ? 2.081 6.243 0.730 1.00 95.19 85 THR A C 1
ATOM 658 O O . THR A 1 85 ? 2.966 5.411 0.887 1.00 95.19 85 THR A O 1
ATOM 661 N N . GLU A 1 86 ? 2.024 7.352 1.467 1.00 96.38 86 GLU A N 1
ATOM 662 C CA . GLU A 1 86 ? 2.969 7.663 2.545 1.00 96.38 86 GLU A CA 1
ATOM 663 C C . GLU A 1 86 ? 2.881 6.657 3.699 1.00 96.38 86 GLU A C 1
ATOM 665 O O . GLU A 1 86 ? 3.891 6.320 4.326 1.00 96.38 86 GLU A O 1
ATOM 670 N N . TRP A 1 87 ? 1.679 6.165 4.016 1.00 97.69 87 TRP A N 1
ATOM 671 C CA . TRP A 1 87 ? 1.527 5.096 5.000 1.00 97.69 87 TRP A CA 1
ATOM 672 C C . TRP A 1 87 ? 2.182 3.804 4.503 1.00 97.69 87 TRP A C 1
ATOM 674 O O . TRP A 1 87 ? 2.941 3.173 5.242 1.00 97.69 87 TRP A O 1
ATOM 684 N N . ILE A 1 88 ? 1.946 3.445 3.237 1.00 97.94 88 ILE A N 1
ATOM 685 C CA . ILE A 1 88 ? 2.569 2.274 2.601 1.00 97.94 88 ILE A CA 1
ATOM 686 C C . ILE A 1 88 ? 4.094 2.437 2.548 1.00 97.94 88 ILE A C 1
ATOM 688 O O . ILE A 1 88 ? 4.812 1.481 2.833 1.00 97.94 88 ILE A O 1
ATOM 692 N N . ASP A 1 89 ? 4.605 3.641 2.277 1.00 97.38 89 ASP A N 1
ATOM 693 C CA . ASP A 1 89 ? 6.036 3.955 2.306 1.00 97.38 89 ASP A CA 1
ATOM 694 C C . ASP A 1 89 ? 6.630 3.660 3.691 1.00 97.38 89 ASP A C 1
ATOM 696 O O . ASP A 1 89 ? 7.641 2.960 3.793 1.00 97.38 89 ASP A O 1
ATOM 700 N N . LYS A 1 90 ? 5.977 4.117 4.767 1.00 98.00 90 LYS A N 1
ATOM 701 C CA . LYS A 1 90 ? 6.405 3.857 6.155 1.00 98.00 90 LYS A CA 1
ATOM 702 C C . LYS A 1 90 ? 6.397 2.367 6.491 1.00 98.00 90 LYS A C 1
ATOM 704 O O . LYS A 1 90 ? 7.362 1.879 7.078 1.00 98.00 90 LYS A O 1
ATOM 709 N N . TYR A 1 91 ? 5.356 1.638 6.090 1.00 98.31 91 TYR A N 1
ATOM 710 C CA . TYR A 1 91 ? 5.303 0.185 6.259 1.00 98.31 91 TYR A CA 1
ATOM 711 C C . TYR A 1 91 ? 6.456 -0.496 5.50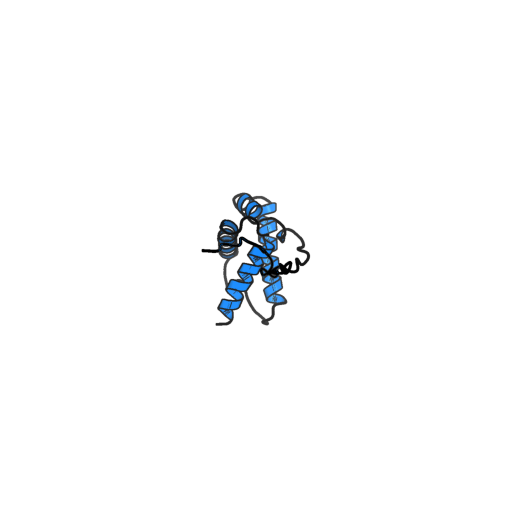7 1.00 98.31 91 TYR A C 1
ATOM 713 O O . TYR A 1 91 ? 7.221 -1.277 6.073 1.00 98.31 91 TYR A O 1
ATOM 721 N N . CYS A 1 92 ? 6.642 -0.156 4.233 1.00 97.94 92 CYS A N 1
ATOM 722 C CA . CYS A 1 92 ? 7.657 -0.769 3.388 1.00 97.94 92 CYS A CA 1
ATOM 723 C C . CYS A 1 92 ? 9.091 -0.448 3.827 1.00 97.94 92 CYS A C 1
ATOM 725 O O . CYS A 1 92 ? 9.985 -1.263 3.604 1.00 97.94 92 CYS A O 1
ATOM 727 N N . GLN A 1 93 ? 9.337 0.695 4.474 1.00 97.81 93 GLN A N 1
ATOM 728 C CA . GLN A 1 93 ? 10.641 1.003 5.074 1.00 97.81 93 GLN A CA 1
ATOM 729 C C . GLN A 1 93 ? 11.031 -0.005 6.164 1.00 97.81 93 GLN A C 1
ATOM 731 O O . GLN A 1 93 ? 12.217 -0.298 6.312 1.00 97.81 93 GLN A O 1
ATOM 736 N N . GLN A 1 94 ? 10.049 -0.546 6.889 1.00 98.00 94 GLN A N 1
ATOM 737 C CA . GLN A 1 94 ? 10.242 -1.501 7.985 1.00 98.00 94 GLN A CA 1
ATOM 738 C C . GLN A 1 94 ? 10.176 -2.966 7.524 1.00 98.00 94 GLN A C 1
ATOM 740 O O . GLN A 1 94 ? 10.721 -3.838 8.195 1.00 98.00 94 GLN A O 1
ATOM 745 N N . HIS A 1 95 ? 9.556 -3.229 6.369 1.00 97.81 95 HIS A N 1
ATOM 746 C CA . HIS A 1 95 ? 9.256 -4.571 5.863 1.00 97.81 95 HIS A CA 1
ATOM 747 C C . HIS A 1 95 ? 9.661 -4.724 4.391 1.00 97.81 95 HIS A C 1
ATOM 749 O O . HIS A 1 95 ? 8.820 -4.851 3.501 1.00 97.81 95 HIS A O 1
ATOM 755 N N . ARG A 1 96 ? 10.963 -4.663 4.102 1.00 97.25 96 ARG A N 1
ATOM 756 C CA . ARG A 1 96 ? 11.495 -4.525 2.730 1.00 97.25 96 ARG A CA 1
ATOM 757 C C . ARG A 1 96 ? 11.203 -5.730 1.831 1.00 97.25 96 ARG A C 1
ATOM 759 O O . ARG A 1 96 ? 11.078 -5.566 0.615 1.00 97.25 96 ARG A O 1
ATOM 766 N N . GLU A 1 97 ? 11.104 -6.909 2.425 1.00 97.19 97 GLU A N 1
ATOM 767 C CA . GLU A 1 97 ? 10.845 -8.203 1.797 1.00 97.19 97 GLU A CA 1
ATOM 768 C C . GLU A 1 97 ? 9.357 -8.502 1.593 1.00 97.19 97 GLU A C 1
ATOM 770 O O . GLU A 1 97 ? 9.015 -9.360 0.778 1.00 97.19 97 GLU A O 1
ATOM 775 N N . ASN A 1 98 ? 8.469 -7.786 2.288 1.00 97.12 98 ASN A N 1
ATOM 776 C CA . ASN A 1 98 ? 7.034 -7.966 2.109 1.00 97.12 98 ASN A CA 1
ATOM 777 C C . ASN A 1 98 ? 6.604 -7.513 0.716 1.00 97.12 98 ASN A C 1
ATOM 779 O O . ASN A 1 98 ? 7.210 -6.630 0.111 1.00 97.12 98 ASN A O 1
ATOM 783 N N . SER A 1 99 ? 5.541 -8.123 0.197 1.00 97.12 99 SER A N 1
ATOM 784 C CA . SER A 1 99 ? 4.926 -7.673 -1.046 1.00 97.12 99 SER A CA 1
ATOM 785 C C . SER A 1 99 ? 4.089 -6.415 -0.818 1.00 97.12 99 SER A C 1
ATOM 787 O O . SER A 1 99 ? 3.615 -6.150 0.290 1.00 97.12 99 SER A O 1
ATOM 789 N N . LEU A 1 100 ? 3.846 -5.661 -1.888 1.00 97.12 100 LEU A N 1
ATOM 790 C CA . LEU A 1 100 ? 2.933 -4.520 -1.872 1.00 97.12 100 LEU A CA 1
ATOM 791 C C . LEU A 1 100 ? 1.509 -4.934 -1.458 1.00 97.12 100 LEU A C 1
ATOM 793 O O . LEU A 1 100 ? 0.815 -4.180 -0.779 1.00 97.12 100 LEU A O 1
ATOM 797 N N . HIS A 1 101 ? 1.094 -6.157 -1.795 1.00 97.38 101 HIS A N 1
ATOM 798 C CA . HIS A 1 101 ? -0.133 -6.770 -1.292 1.00 97.38 101 HIS A CA 1
ATOM 799 C C . HIS A 1 101 ? -0.132 -6.897 0.237 1.00 97.38 101 HIS A C 1
ATOM 801 O O . HIS A 1 101 ? -1.081 -6.442 0.868 1.00 97.38 101 HIS A O 1
ATOM 807 N N . LYS A 1 102 ? 0.939 -7.430 0.847 1.00 97.12 102 LYS A N 1
ATOM 808 C CA . LYS A 1 102 ? 1.058 -7.524 2.316 1.00 97.12 102 LYS A CA 1
ATOM 809 C C . LYS A 1 102 ? 1.020 -6.140 2.977 1.00 97.12 102 LYS A C 1
ATOM 811 O O . LYS A 1 102 ? 0.338 -5.971 3.981 1.00 97.12 102 LYS A O 1
ATOM 816 N N . ALA A 1 103 ? 1.665 -5.138 2.378 1.00 97.88 103 ALA A N 1
ATOM 817 C CA . ALA A 1 103 ? 1.577 -3.755 2.852 1.00 97.88 103 ALA A CA 1
ATOM 818 C C . ALA A 1 103 ? 0.146 -3.190 2.772 1.00 97.88 103 ALA A C 1
ATOM 820 O O . ALA A 1 103 ? -0.338 -2.581 3.722 1.00 97.88 103 ALA A O 1
ATOM 821 N N . SER A 1 104 ? -0.557 -3.436 1.664 1.00 97.62 104 SER A N 1
ATOM 822 C CA . SER A 1 104 ? -1.940 -2.977 1.470 1.00 97.62 104 SER A CA 1
ATOM 823 C C . SER A 1 104 ? -2.923 -3.689 2.408 1.00 97.62 104 SER A C 1
ATOM 825 O O . SER A 1 104 ? -3.856 -3.071 2.911 1.00 97.62 104 SER A O 1
ATOM 827 N N . ALA A 1 105 ? -2.701 -4.974 2.693 1.00 96.56 105 ALA A N 1
ATOM 828 C CA . ALA A 1 105 ? -3.469 -5.722 3.684 1.00 96.56 105 ALA A CA 1
ATOM 829 C C . ALA A 1 105 ? -3.253 -5.170 5.102 1.00 96.56 105 ALA A C 1
ATOM 831 O O . ALA A 1 105 ? -4.223 -4.915 5.806 1.00 96.56 105 ALA A O 1
ATOM 832 N N . ALA A 1 106 ? -2.006 -4.876 5.482 1.00 97.12 106 ALA A N 1
ATOM 833 C CA . ALA A 1 106 ? -1.705 -4.262 6.775 1.00 97.12 106 ALA A CA 1
ATOM 834 C C . ALA A 1 106 ? -2.338 -2.865 6.928 1.00 97.12 106 ALA A C 1
ATOM 836 O O . ALA A 1 106 ? -2.735 -2.476 8.031 1.00 97.12 106 ALA A O 1
ATOM 837 N N . PHE A 1 107 ? -2.461 -2.108 5.827 1.00 97.38 107 PHE A N 1
ATOM 838 C CA . PHE A 1 107 ? -3.221 -0.857 5.815 1.00 97.38 107 PHE A CA 1
ATOM 839 C C . PHE A 1 107 ? -4.683 -1.129 6.187 1.00 97.38 107 PHE A C 1
ATOM 841 O O . PHE A 1 107 ? -5.199 -0.535 7.133 1.00 97.38 107 PHE A O 1
ATOM 848 N N . ILE A 1 108 ? -5.333 -2.067 5.492 1.00 95.94 108 ILE A N 1
ATOM 849 C CA . ILE A 1 108 ? -6.721 -2.449 5.772 1.00 95.94 108 ILE A CA 1
ATOM 850 C C . ILE A 1 108 ? -6.889 -2.864 7.230 1.00 95.94 108 ILE A C 1
ATOM 852 O O . ILE A 1 108 ? -7.773 -2.338 7.893 1.00 95.94 108 ILE A O 1
ATOM 856 N N . GLU A 1 109 ? -6.036 -3.746 7.750 1.00 93.81 109 GLU A N 1
ATOM 857 C CA . GLU A 1 109 ? -6.087 -4.192 9.149 1.00 93.81 109 GLU A CA 1
ATOM 858 C C . GLU A 1 109 ? -6.034 -2.998 10.112 1.00 93.81 109 GLU A C 1
ATOM 860 O O . GLU A 1 109 ? -6.904 -2.832 10.967 1.00 93.81 109 GLU A O 1
ATOM 865 N N . THR A 1 110 ? -5.082 -2.086 9.899 1.00 94.38 110 THR A N 1
ATOM 866 C CA . THR A 1 110 ? -4.889 -0.903 10.747 1.00 94.38 110 THR A CA 1
ATOM 867 C C . THR A 1 110 ? -6.109 0.020 10.774 1.00 94.38 110 THR A C 1
ATOM 869 O O . THR A 1 110 ? -6.433 0.589 11.820 1.00 94.38 110 THR A O 1
ATOM 872 N N . PHE A 1 111 ? -6.765 0.235 9.633 1.00 92.25 111 PHE A N 1
ATOM 873 C CA . PHE A 1 111 ? -7.842 1.224 9.515 1.00 92.25 111 PHE A CA 1
ATOM 874 C C . PHE A 1 111 ? -9.245 0.620 9.660 1.00 92.25 111 PHE A C 1
ATOM 876 O O . PHE A 1 111 ? -10.131 1.279 10.204 1.00 92.25 111 PHE A O 1
ATOM 883 N N . ALA A 1 112 ? -9.434 -0.655 9.321 1.00 87.44 112 ALA A N 1
ATOM 884 C CA . ALA A 1 112 ? -10.656 -1.394 9.628 1.00 87.44 112 ALA A CA 1
ATOM 885 C C . ALA A 1 112 ? -10.848 -1.563 11.144 1.00 87.44 112 ALA A C 1
ATOM 887 O O . ALA A 1 112 ? -11.968 -1.407 11.638 1.00 87.44 112 ALA A O 1
ATOM 888 N N . GLU A 1 113 ? -9.765 -1.814 11.895 1.00 76.38 113 GLU A N 1
ATOM 889 C CA . GLU A 1 113 ? -9.796 -1.856 13.363 1.00 76.38 113 GLU A CA 1
ATOM 890 C C . GLU A 1 113 ? -10.149 -0.501 13.978 1.00 76.38 113 GLU A C 1
ATOM 892 O O . GLU A 1 113 ? -10.968 -0.433 14.896 1.00 76.38 113 GLU A O 1
ATOM 897 N N . LYS A 1 114 ? -9.550 0.589 13.479 1.00 71.00 114 LYS A N 1
ATOM 898 C CA . LYS A 1 114 ? -9.847 1.947 13.963 1.00 71.00 114 LYS A CA 1
ATOM 899 C C . LYS A 1 114 ? -11.313 2.301 13.776 1.00 71.00 114 LYS A C 1
ATOM 901 O O . LYS A 1 114 ? -11.914 2.834 14.696 1.00 71.00 114 LYS A O 1
ATOM 906 N N . ALA A 1 115 ? -11.893 1.947 12.635 1.00 61.69 115 ALA A N 1
ATOM 907 C CA . ALA A 1 115 ? -13.298 2.205 12.349 1.00 61.69 115 ALA A CA 1
ATOM 908 C C . ALA A 1 115 ? -14.279 1.240 13.044 1.00 61.69 115 ALA A C 1
ATOM 910 O O . ALA A 1 115 ? -15.487 1.305 12.817 1.00 61.69 115 ALA A O 1
ATOM 911 N N . ALA A 1 116 ? -13.792 0.262 13.811 1.00 61.34 116 ALA A N 1
ATOM 912 C CA . ALA A 1 116 ? -14.626 -0.586 14.663 1.00 61.34 116 ALA A CA 1
ATOM 913 C C . ALA A 1 116 ? -14.734 -0.064 16.108 1.00 61.34 116 ALA A C 1
ATOM 915 O O . ALA A 1 116 ? -15.486 -0.643 16.890 1.00 61.34 116 ALA A O 1
ATOM 916 N N . ARG A 1 117 ? -13.977 0.983 16.457 1.00 54.62 117 ARG A N 1
ATOM 917 C CA . ARG A 1 117 ? -13.997 1.653 17.763 1.00 54.62 117 ARG A CA 1
ATOM 918 C C . ARG A 1 117 ? -14.829 2.925 17.695 1.00 54.62 117 ARG A C 1
ATOM 920 O O . ARG A 1 117 ? -15.434 3.245 18.739 1.00 54.62 117 ARG A O 1
#

pLDDT: mean 83.92, std 16.56, range [38.72, 98.31]

Radius of gyration: 22.86 Å; chains: 1; bounding box: 56×56×64 Å

Sequence (117 aa):
MNARRICVFAALLPWLMSNAVSADEHPVLGQGNVTCSVWLEGRQAENVNATSRTAWVLGYLTAYNEYGPKEHFDVSDAKSTEELTEWIDKYCQQHRENSLHKASAAFIETFAEKAAR

Secondary structure (DSSP, 8-state):
-----------------------------GGGGSBHHHHHHHHTS-SHHHHHHHHHHHHHHHHHHHHSSSTT--TTTT--HHHHHHHHHHHHHH-TTSBHHHHHHHHHHHHHHHTT-